Protein AF-A0A2J6PPS0-F1 (afdb_monomer_lite)

Structure (mmCIF, N/CA/C/O backbone):
data_AF-A0A2J6PPS0-F1
#
_entry.id   AF-A0A2J6PPS0-F1
#
loop_
_atom_site.group_PDB
_atom_site.id
_atom_site.type_symbol
_atom_site.label_atom_id
_atom_site.label_alt_id
_atom_site.label_comp_id
_atom_site.label_asym_id
_atom_site.label_entity_id
_atom_site.label_seq_id
_atom_site.pdbx_PDB_ins_code
_atom_site.Cartn_x
_atom_site.Cartn_y
_atom_site.Cartn_z
_atom_site.occupancy
_atom_site.B_iso_or_equiv
_atom_site.auth_seq_id
_atom_site.auth_comp_id
_atom_site.auth_asym_id
_atom_site.auth_atom_id
_atom_site.pdbx_PDB_model_num
ATOM 1 N N . LEU A 1 1 ? -13.600 -25.390 62.481 1.00 62.50 1 LEU A N 1
ATOM 2 C CA . LEU A 1 1 ? -14.622 -25.850 61.506 1.00 62.50 1 LEU A CA 1
ATOM 3 C C . LEU A 1 1 ? -15.555 -24.724 61.053 1.00 62.50 1 LEU A C 1
ATOM 5 O O . LEU A 1 1 ? -15.464 -24.373 59.890 1.00 62.50 1 LEU A O 1
ATOM 9 N N . LYS A 1 2 ? -16.358 -24.086 61.923 1.00 70.62 2 LYS A N 1
ATOM 10 C CA . LYS A 1 2 ? -17.303 -23.012 61.516 1.00 70.62 2 LYS A CA 1
ATOM 11 C C . LYS A 1 2 ? -16.664 -21.816 60.774 1.00 70.62 2 LYS A C 1
ATOM 13 O O . LYS A 1 2 ? -17.123 -21.484 59.692 1.00 70.62 2 LYS A O 1
ATOM 18 N N . ARG A 1 3 ? -15.554 -21.252 61.277 1.00 67.12 3 ARG A N 1
ATOM 19 C CA . ARG A 1 3 ? -14.845 -20.122 60.623 1.00 67.12 3 ARG A CA 1
ATOM 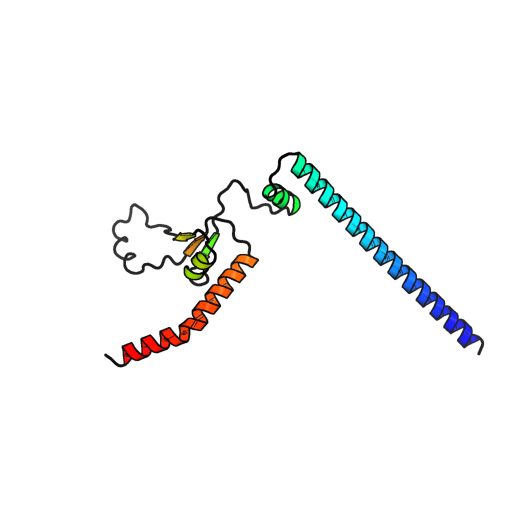20 C C . ARG A 1 3 ? -14.294 -20.449 59.224 1.00 67.12 3 ARG A C 1
ATOM 22 O O . ARG A 1 3 ? -14.342 -19.609 58.343 1.00 67.12 3 ARG A O 1
ATOM 29 N N . LEU A 1 4 ? -13.835 -21.685 59.004 1.00 70.69 4 LEU A N 1
ATOM 30 C CA . LEU A 1 4 ? -13.308 -22.140 57.706 1.00 70.69 4 LEU A CA 1
ATOM 31 C C . LEU A 1 4 ? -14.410 -22.348 56.657 1.00 70.69 4 LEU A C 1
ATOM 33 O O . LEU A 1 4 ? -14.148 -22.260 55.462 1.00 70.69 4 LEU A O 1
ATOM 37 N N . ILE A 1 5 ? -15.629 -22.673 57.092 1.00 76.56 5 ILE A N 1
ATOM 38 C CA . ILE A 1 5 ? -16.789 -22.819 56.204 1.00 76.56 5 ILE A CA 1
ATOM 39 C C . ILE A 1 5 ? -17.266 -21.431 55.768 1.00 76.56 5 ILE A C 1
ATOM 41 O O . ILE A 1 5 ? -17.457 -21.201 54.580 1.00 76.56 5 ILE A O 1
ATOM 45 N N . GLU A 1 6 ? -17.351 -20.492 56.710 1.00 79.12 6 GLU A N 1
ATOM 46 C CA . GLU A 1 6 ? -17.740 -19.102 56.453 1.00 79.12 6 GLU A CA 1
ATOM 47 C C . GLU A 1 6 ? -16.741 -18.368 55.542 1.00 79.12 6 GLU A C 1
ATOM 49 O O . GLU A 1 6 ? -17.133 -17.665 54.613 1.00 79.12 6 GLU A O 1
ATOM 54 N N . GLU A 1 7 ? -15.440 -18.584 55.741 1.00 73.88 7 GLU A N 1
ATOM 55 C CA . GLU A 1 7 ? -14.389 -18.028 54.883 1.00 73.88 7 GLU A CA 1
ATOM 56 C C . GLU A 1 7 ? -14.442 -18.604 53.458 1.00 73.88 7 GLU A C 1
ATOM 58 O O . GLU A 1 7 ? -14.363 -17.862 52.480 1.00 73.88 7 GLU A O 1
ATOM 63 N N . LYS A 1 8 ? -14.681 -19.916 53.313 1.00 78.75 8 LYS A N 1
ATOM 64 C CA . LYS A 1 8 ? -14.888 -20.547 51.999 1.00 78.75 8 LYS A CA 1
ATOM 65 C C . LYS A 1 8 ? -16.155 -20.057 51.305 1.00 78.75 8 LYS A C 1
ATOM 67 O O . LYS A 1 8 ? -16.155 -19.935 50.085 1.00 78.75 8 LYS A O 1
ATOM 72 N N . GLU A 1 9 ? -17.227 -19.783 52.042 1.00 81.56 9 GLU A N 1
ATOM 73 C CA . GLU A 1 9 ? -18.447 -19.200 51.475 1.00 81.56 9 GLU A CA 1
ATOM 74 C C . GLU A 1 9 ? -18.242 -17.755 51.018 1.00 81.56 9 GLU A C 1
ATOM 76 O O . GLU A 1 9 ? -18.753 -17.378 49.963 1.00 81.56 9 GLU A O 1
ATOM 81 N N . ARG A 1 10 ? -17.463 -16.956 51.756 1.00 80.62 10 ARG A N 1
ATOM 82 C CA . ARG A 1 10 ? -17.077 -15.604 51.328 1.00 80.62 10 ARG A CA 1
ATOM 83 C C . ARG A 1 10 ? -16.225 -15.633 50.067 1.00 80.62 10 ARG A C 1
ATOM 85 O O . ARG A 1 10 ? -16.568 -14.957 49.106 1.00 80.62 10 ARG A O 1
ATOM 92 N N . LEU A 1 11 ? -15.208 -16.492 50.026 1.00 79.69 11 LEU A N 1
ATOM 93 C CA . LEU A 1 11 ? -14.358 -16.672 48.846 1.00 79.69 11 LEU A CA 1
ATOM 94 C C . LEU A 1 11 ? -15.153 -17.169 47.631 1.00 79.69 11 LEU A C 1
ATOM 96 O O . LEU A 1 11 ? -14.937 -16.692 46.521 1.00 79.69 11 LEU A O 1
ATOM 100 N N . LYS A 1 12 ? -16.117 -18.080 47.828 1.00 81.38 12 LYS A N 1
ATOM 101 C CA . LYS A 1 12 ? -17.028 -18.516 46.758 1.00 81.38 12 LYS A CA 1
ATOM 102 C C . LYS A 1 12 ? -17.882 -17.361 46.244 1.00 81.38 12 LYS A C 1
ATOM 104 O O . LYS A 1 12 ? -17.867 -17.112 45.044 1.00 81.38 12 LYS A O 1
ATOM 109 N N . LYS A 1 13 ? -18.530 -16.599 47.129 1.00 84.12 13 LYS A N 1
ATOM 110 C CA . LYS A 1 13 ? -19.332 -15.423 46.745 1.00 84.12 13 LYS A CA 1
ATOM 111 C C . LYS A 1 13 ? -18.499 -14.353 46.040 1.00 84.12 13 LYS A C 1
ATOM 113 O O . LYS A 1 13 ? -18.943 -13.780 45.052 1.00 84.12 13 LYS A O 1
ATOM 118 N N . GLU A 1 14 ? -17.287 -14.089 46.514 1.00 82.38 14 GLU A N 1
ATOM 119 C CA . GLU A 1 14 ? -16.360 -13.152 45.873 1.00 82.38 14 GLU A CA 1
ATOM 120 C C . GLU A 1 14 ? -15.932 -13.646 44.486 1.00 82.38 14 GLU A C 1
ATOM 122 O O . GLU A 1 14 ? -15.945 -12.865 43.533 1.00 82.38 14 GLU A O 1
ATOM 127 N N . SER A 1 15 ? -15.649 -14.944 44.338 1.00 77.81 15 SER A N 1
ATOM 128 C CA . SER A 1 15 ? -15.315 -15.549 43.043 1.00 77.81 15 SER A CA 1
ATOM 129 C C . SER A 1 15 ? -16.492 -15.531 42.061 1.00 77.81 15 SER A C 1
ATOM 131 O O . SER A 1 15 ? -16.316 -15.190 40.894 1.00 77.81 15 SER A O 1
ATOM 133 N N . GLU A 1 16 ? -17.711 -15.804 42.530 1.00 85.88 16 GLU A N 1
ATOM 134 C CA . GLU A 1 16 ? -18.933 -15.762 41.724 1.00 85.88 16 GLU A CA 1
ATOM 135 C C . GLU A 1 16 ? -19.238 -14.333 41.267 1.00 85.88 16 GLU A C 1
ATOM 137 O O . GLU A 1 16 ? -19.501 -14.105 40.085 1.00 85.88 16 GLU A O 1
ATOM 142 N N . ASN A 1 17 ? -19.107 -13.352 42.164 1.00 88.00 17 ASN A N 1
ATOM 143 C CA . ASN A 1 17 ? -19.263 -11.936 41.836 1.00 88.00 17 ASN A CA 1
ATOM 144 C C . ASN A 1 17 ? -18.205 -11.457 40.829 1.00 88.00 17 ASN A C 1
ATOM 146 O O . ASN A 1 17 ? -18.517 -10.665 39.937 1.00 88.00 17 ASN A O 1
ATOM 150 N N . ALA A 1 18 ? -16.962 -11.935 40.938 1.00 84.88 18 ALA A N 1
ATOM 1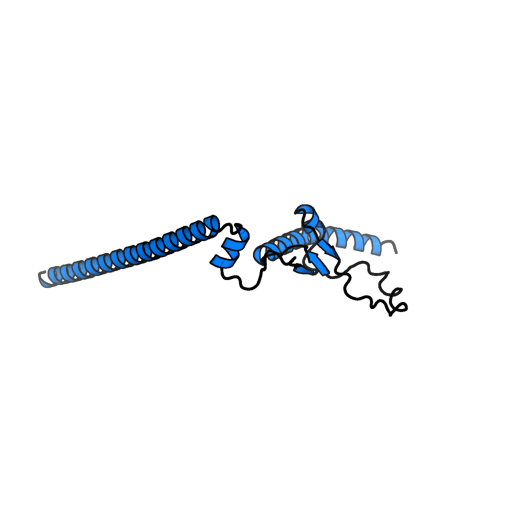51 C CA . ALA A 1 18 ? -15.904 -11.628 39.979 1.00 84.88 18 ALA A CA 1
ATOM 152 C C . ALA A 1 18 ? -16.205 -12.219 38.590 1.00 84.88 18 ALA A C 1
ATOM 154 O O . ALA A 1 18 ? -16.096 -11.517 37.583 1.00 84.88 18 ALA A O 1
ATOM 155 N N . ILE A 1 19 ? -16.663 -13.475 38.532 1.00 85.50 19 ILE A N 1
ATOM 156 C CA . ILE A 1 19 ? -17.055 -14.142 37.282 1.00 85.50 19 ILE A CA 1
ATOM 157 C C . ILE A 1 19 ? -18.249 -13.429 36.633 1.00 85.50 19 ILE A C 1
ATOM 159 O O . ILE A 1 19 ? -18.252 -13.217 35.420 1.00 85.50 19 ILE A O 1
ATOM 163 N N . GLN A 1 20 ? -19.254 -13.031 37.417 1.00 86.00 20 GLN A N 1
ATOM 164 C CA . GLN A 1 20 ? -20.418 -12.306 36.903 1.00 86.00 20 GLN A CA 1
ATOM 165 C C . GLN A 1 20 ? -20.038 -10.941 36.326 1.00 86.00 20 GLN A C 1
ATOM 167 O O . GLN A 1 20 ? -20.477 -10.604 35.226 1.00 86.00 20 GLN A O 1
ATOM 172 N N . LYS A 1 21 ? -19.178 -10.180 37.016 1.00 89.00 21 LYS A N 1
ATOM 173 C CA . LYS A 1 21 ? -18.669 -8.900 36.502 1.00 89.00 21 LYS A CA 1
ATOM 174 C C . LYS A 1 21 ? -17.916 -9.074 35.186 1.00 89.00 21 LYS A C 1
ATOM 176 O O . LYS A 1 21 ? -18.172 -8.321 34.253 1.00 89.00 21 LYS A O 1
ATOM 181 N N . TYR A 1 22 ? -17.051 -10.084 35.088 1.00 84.62 22 TYR A N 1
ATOM 182 C CA . TYR A 1 22 ? -16.303 -10.364 33.863 1.00 84.62 22 TYR A CA 1
ATOM 183 C C . TYR A 1 22 ? -17.223 -10.715 32.686 1.00 84.62 22 TYR A C 1
ATOM 185 O O . TYR A 1 22 ? -17.073 -10.158 31.602 1.00 84.62 22 TYR A O 1
ATOM 193 N N . LYS A 1 23 ? -18.224 -11.581 32.899 1.00 90.25 23 LYS A N 1
ATOM 194 C CA . LYS A 1 23 ? -19.208 -11.934 31.859 1.00 90.25 23 LYS A CA 1
ATOM 195 C C . LYS A 1 23 ? -20.003 -10.723 31.376 1.00 90.25 23 LYS A C 1
ATOM 197 O O . LYS A 1 23 ? -20.227 -10.573 30.181 1.00 90.25 23 LYS A O 1
ATOM 202 N N . LEU A 1 24 ? -20.407 -9.853 32.299 1.00 88.06 24 LEU A N 1
ATOM 203 C CA . LEU A 1 24 ? -21.171 -8.654 31.971 1.00 88.06 24 LEU A CA 1
ATOM 204 C C . LEU A 1 24 ? -20.318 -7.623 31.217 1.00 88.06 24 LEU A C 1
ATOM 206 O O . LEU A 1 24 ? -20.811 -6.953 30.314 1.00 88.06 24 LEU A O 1
ATOM 210 N N . GLU A 1 25 ? -19.030 -7.515 31.549 1.00 86.94 25 GLU A N 1
ATOM 211 C CA . GLU A 1 25 ? -18.091 -6.661 30.821 1.00 86.94 25 GLU A CA 1
ATOM 212 C C . GLU A 1 25 ? -17.811 -7.180 29.404 1.00 86.94 25 GLU A C 1
ATOM 214 O O . GLU A 1 25 ? -17.759 -6.375 28.476 1.00 86.94 25 GLU A O 1
ATOM 219 N N . GLN A 1 26 ? -17.676 -8.498 29.225 1.00 84.88 26 GLN A N 1
ATOM 220 C CA . GLN A 1 26 ? -17.516 -9.120 27.904 1.00 84.88 26 GLN A CA 1
ATOM 221 C C . GLN A 1 26 ? -18.746 -8.884 27.023 1.00 84.88 26 GLN A C 1
ATOM 223 O O . GLN A 1 26 ? -18.613 -8.295 25.955 1.00 84.88 26 GLN A O 1
ATOM 228 N N . ALA A 1 27 ? -19.947 -9.185 27.524 1.00 82.44 27 ALA A N 1
ATOM 229 C CA . ALA A 1 27 ? -21.189 -8.955 26.782 1.00 82.44 27 ALA A CA 1
ATOM 230 C C . ALA A 1 27 ? -21.396 -7.472 26.421 1.00 82.44 27 ALA A C 1
ATOM 232 O O . ALA A 1 27 ? -21.906 -7.139 25.356 1.00 82.44 27 ALA A O 1
ATOM 233 N N . LYS A 1 28 ? -20.970 -6.547 27.293 1.00 85.88 28 LYS A N 1
ATOM 234 C CA . LYS A 1 28 ? -21.031 -5.106 27.012 1.00 85.88 28 LYS A CA 1
ATOM 235 C C . LYS A 1 28 ? -20.018 -4.665 25.950 1.00 85.88 28 LYS A C 1
ATOM 237 O O . LYS A 1 28 ? -20.268 -3.677 25.261 1.0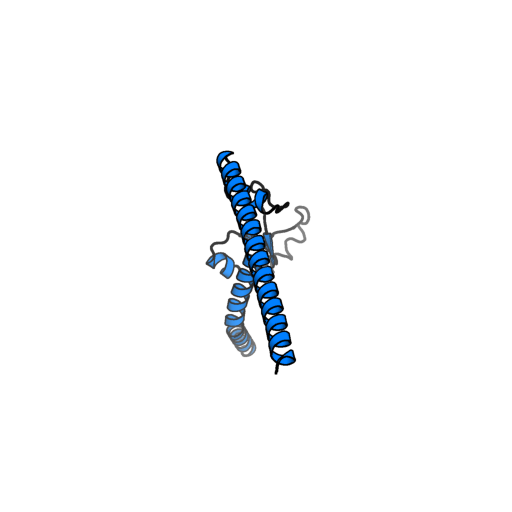0 85.88 28 LYS A O 1
ATOM 242 N N . LYS A 1 29 ? -18.867 -5.335 25.851 1.00 79.56 29 LYS A N 1
ATOM 243 C CA . LYS A 1 29 ? -17.882 -5.086 24.790 1.00 79.56 29 LYS A CA 1
ATOM 244 C C . LYS A 1 29 ? -18.399 -5.607 23.456 1.00 79.56 29 LYS A C 1
ATOM 246 O O . LYS A 1 29 ? -18.416 -4.820 22.520 1.00 79.56 29 LYS A O 1
ATOM 251 N N . GLU A 1 30 ? -18.911 -6.835 23.424 1.00 81.44 30 GLU A N 1
ATOM 252 C CA . GLU A 1 30 ? -19.531 -7.430 22.233 1.00 81.44 30 GLU A CA 1
ATOM 253 C C . GLU A 1 30 ? -20.690 -6.574 21.719 1.00 81.44 30 GLU A C 1
ATOM 255 O O . GLU A 1 30 ? -20.644 -6.129 20.583 1.00 81.44 30 GLU A O 1
ATOM 260 N N . ALA A 1 31 ? -21.650 -6.197 22.570 1.00 79.44 31 ALA A N 1
ATOM 261 C CA . ALA A 1 31 ? -22.779 -5.366 22.138 1.00 79.44 31 ALA A CA 1
ATOM 262 C C . ALA A 1 31 ? -22.344 -4.002 21.567 1.00 79.44 31 ALA A C 1
ATOM 264 O O . ALA A 1 31 ? -22.959 -3.469 20.649 1.00 79.44 31 ALA A O 1
ATOM 265 N N . LYS A 1 32 ? -21.270 -3.417 22.109 1.00 77.44 32 LYS A N 1
ATOM 266 C CA . LYS A 1 32 ? -20.728 -2.139 21.628 1.00 77.44 32 LYS A CA 1
ATOM 267 C C . LYS A 1 32 ? -19.939 -2.294 20.323 1.00 77.44 32 LYS A C 1
ATOM 269 O O . LYS A 1 32 ? -19.780 -1.319 19.589 1.00 77.44 32 LYS A O 1
ATOM 274 N N . GLU A 1 33 ? -19.375 -3.470 20.084 1.00 72.31 33 GLU A N 1
ATOM 275 C CA . GLU A 1 33 ? -18.674 -3.820 18.852 1.00 72.31 33 GLU A CA 1
ATOM 276 C C . GLU A 1 33 ? -19.681 -4.133 17.741 1.00 72.31 33 GLU A C 1
ATOM 278 O O . GLU A 1 33 ? -19.600 -3.515 16.685 1.00 72.31 33 GLU A O 1
ATOM 283 N N . GLU A 1 34 ? -20.718 -4.923 18.031 1.00 74.56 34 GLU A N 1
ATOM 284 C CA . GLU A 1 34 ? -21.857 -5.168 17.136 1.00 74.56 34 GLU A CA 1
ATOM 285 C C . GLU A 1 34 ? -22.552 -3.861 16.730 1.00 74.56 34 GLU A C 1
ATOM 287 O O . GLU A 1 34 ? -22.731 -3.600 15.545 1.00 74.56 34 GLU A O 1
ATOM 292 N N . GLU A 1 35 ? -22.852 -2.967 17.681 1.00 78.62 35 GLU A N 1
ATOM 293 C CA . GLU A 1 35 ? -23.456 -1.658 17.379 1.00 78.62 35 GLU A CA 1
ATOM 294 C C . GLU A 1 35 ? -22.569 -0.818 16.437 1.00 78.62 35 GLU A C 1
ATOM 296 O O . GLU A 1 35 ? -23.059 -0.080 15.576 1.00 78.62 35 GLU A O 1
ATOM 301 N N . ARG A 1 36 ? -21.240 -0.931 16.571 1.00 75.31 36 ARG A N 1
ATOM 302 C CA . ARG A 1 36 ? -20.294 -0.259 15.671 1.00 75.31 36 ARG A CA 1
ATOM 303 C C . ARG A 1 36 ? -20.292 -0.889 14.291 1.00 75.31 36 ARG A C 1
ATOM 305 O O . ARG A 1 36 ? -20.266 -0.140 13.318 1.00 75.31 36 ARG A O 1
ATOM 312 N N . GLU A 1 37 ? -20.291 -2.211 14.199 1.00 76.38 37 GLU A N 1
ATOM 313 C CA . GLU A 1 37 ? -20.314 -2.925 12.924 1.00 76.38 37 GLU A CA 1
ATOM 314 C C . GLU A 1 37 ? -21.617 -2.670 12.164 1.00 76.38 37 GLU A C 1
ATOM 316 O O . GLU A 1 37 ? -21.574 -2.309 10.988 1.00 76.38 37 GLU A O 1
ATOM 321 N N . GLU A 1 38 ? -22.765 -2.728 12.840 1.00 81.69 38 GLU A N 1
ATOM 322 C CA . GLU A 1 38 ? -24.065 -2.397 12.249 1.00 81.69 38 GLU A CA 1
ATOM 323 C C . GLU A 1 38 ? -24.111 -0.950 11.745 1.00 81.69 38 GLU A C 1
ATOM 325 O O . GLU A 1 38 ? -24.634 -0.671 10.661 1.00 81.69 38 GLU A O 1
ATOM 330 N N . TYR A 1 39 ? -23.527 -0.016 12.502 1.00 81.25 39 TYR A N 1
ATOM 331 C CA . TYR A 1 39 ? -23.416 1.375 12.079 1.00 81.25 39 TYR A CA 1
ATOM 332 C C . TYR A 1 39 ? -22.520 1.537 10.841 1.00 81.25 39 TYR A C 1
ATOM 334 O O . TYR A 1 39 ? -22.878 2.276 9.923 1.00 81.25 39 TYR A O 1
ATOM 342 N N . GLN A 1 40 ? -21.376 0.843 10.788 1.00 79.62 40 GLN A N 1
ATOM 343 C CA . GLN A 1 40 ? -20.481 0.859 9.623 1.00 79.62 40 GLN A CA 1
ATOM 344 C C . GLN A 1 40 ? -21.170 0.273 8.386 1.00 79.62 40 GLN A C 1
ATOM 346 O O . GLN A 1 40 ? -21.128 0.888 7.323 1.00 79.62 40 GLN A O 1
ATOM 351 N N . TYR A 1 41 ? -21.873 -0.852 8.535 1.00 83.19 41 TYR A N 1
ATOM 352 C CA . TYR A 1 41 ? -22.591 -1.504 7.440 1.00 83.19 41 TYR A CA 1
ATOM 353 C C . TYR A 1 41 ? -23.719 -0.628 6.880 1.00 83.19 41 TYR A C 1
ATOM 355 O O . TYR A 1 41 ? -23.836 -0.459 5.666 1.00 83.19 41 TYR A O 1
ATOM 363 N N . ARG A 1 42 ? -24.525 -0.006 7.753 1.00 87.25 42 ARG A N 1
ATOM 364 C CA . ARG A 1 42 ? -25.569 0.939 7.320 1.00 87.25 42 ARG A CA 1
ATOM 365 C C . ARG A 1 42 ? -24.985 2.131 6.571 1.00 87.25 42 ARG A C 1
ATOM 367 O O . ARG A 1 42 ? -25.536 2.546 5.556 1.00 87.25 42 ARG A O 1
ATOM 374 N N . LEU A 1 43 ? -23.869 2.667 7.062 1.00 84.75 43 LEU A N 1
ATOM 375 C CA . LEU A 1 43 ? -23.188 3.783 6.418 1.00 84.75 43 LEU A CA 1
ATOM 376 C C . LEU A 1 43 ? -22.642 3.385 5.037 1.00 84.75 43 LEU A C 1
ATOM 378 O O . LEU A 1 43 ? -22.805 4.141 4.083 1.00 84.75 43 LEU A O 1
ATOM 382 N N . GLU A 1 44 ? -22.049 2.198 4.905 1.00 83.25 44 GLU A N 1
ATOM 383 C CA . GLU A 1 44 ? -21.635 1.628 3.615 1.00 83.25 44 GLU A CA 1
ATOM 384 C C . GLU A 1 44 ? -22.804 1.496 2.632 1.00 83.25 44 GLU A C 1
ATOM 386 O O . GLU A 1 44 ? -22.681 1.878 1.465 1.00 83.25 44 GLU A O 1
ATOM 391 N N . GLU A 1 45 ? -23.946 0.981 3.093 1.00 86.31 45 GLU A N 1
ATOM 392 C CA . GLU A 1 45 ? -25.130 0.774 2.261 1.00 86.31 45 GLU A CA 1
ATOM 393 C C . GLU A 1 45 ? -25.715 2.101 1.752 1.00 86.31 45 GLU A C 1
ATOM 395 O O . GLU A 1 45 ? -26.038 2.221 0.566 1.00 86.31 45 GLU A O 1
ATOM 400 N N . ASP A 1 46 ? -25.797 3.117 2.616 1.00 87.25 46 ASP A N 1
ATOM 401 C CA . ASP A 1 46 ? -26.270 4.455 2.249 1.00 87.25 46 ASP A CA 1
ATOM 402 C C . ASP A 1 46 ? -25.322 5.134 1.247 1.00 87.25 46 ASP A C 1
ATOM 404 O O . ASP A 1 46 ? -25.771 5.733 0.263 1.00 87.25 46 ASP A O 1
ATOM 408 N N . LEU A 1 47 ? -24.005 4.985 1.430 1.00 86.50 47 LEU A N 1
ATOM 409 C CA . LEU A 1 47 ? -23.013 5.507 0.488 1.00 86.50 47 LEU A CA 1
ATOM 410 C C . LEU A 1 47 ? -23.103 4.796 -0.870 1.00 86.50 47 LEU A C 1
ATOM 412 O O . LEU A 1 47 ? -23.074 5.460 -1.911 1.00 86.50 47 LEU A O 1
ATOM 416 N N . ARG A 1 48 ? -23.310 3.475 -0.886 1.00 86.31 48 ARG A N 1
ATOM 417 C CA . ARG A 1 48 ? -23.515 2.712 -2.127 1.00 86.31 48 ARG A CA 1
ATOM 418 C C . ARG A 1 48 ? -24.805 3.131 -2.841 1.00 86.31 48 ARG A C 1
ATOM 420 O O . ARG A 1 48 ? -24.789 3.325 -4.055 1.00 86.31 48 ARG A O 1
ATOM 427 N N . LYS A 1 49 ? -25.905 3.350 -2.108 1.00 90.94 49 LYS A N 1
ATOM 428 C CA . LYS A 1 49 ? -27.174 3.867 -2.667 1.00 90.94 49 LYS A CA 1
ATOM 429 C C . LYS A 1 49 ? -27.042 5.277 -3.245 1.00 90.94 49 LYS A C 1
ATOM 431 O O . LYS A 1 49 ? -27.740 5.598 -4.202 1.00 90.94 49 LYS A O 1
ATOM 436 N N . SER A 1 50 ? -26.140 6.098 -2.705 1.00 83.50 50 SER A N 1
ATOM 437 C CA . SER A 1 50 ? -25.854 7.446 -3.221 1.00 83.50 50 SER A CA 1
ATOM 438 C C . SER A 1 50 ? -25.072 7.454 -4.544 1.00 83.50 50 SER A C 1
ATOM 440 O O . SER A 1 50 ? -24.883 8.514 -5.139 1.00 83.50 50 SER A O 1
ATOM 442 N N . GLY A 1 51 ? -24.639 6.279 -5.019 1.00 82.06 51 GLY A N 1
ATOM 443 C CA . GLY A 1 51 ? -23.873 6.124 -6.253 1.00 82.06 51 GLY A CA 1
ATOM 444 C C . GLY A 1 51 ? -22.367 6.332 -6.081 1.00 82.06 51 GLY A C 1
ATOM 445 O O . GLY A 1 51 ? -21.683 6.550 -7.080 1.00 82.06 51 GLY A O 1
ATOM 446 N N . MET A 1 52 ? -21.839 6.274 -4.849 1.00 74.88 52 MET A N 1
ATOM 447 C CA . MET A 1 52 ? -20.390 6.242 -4.635 1.00 74.88 52 MET A CA 1
ATOM 448 C C . MET A 1 52 ? -19.817 4.887 -5.044 1.00 74.88 52 MET A C 1
ATOM 450 O O . MET A 1 52 ? -20.350 3.835 -4.690 1.00 74.88 52 MET A O 1
ATOM 454 N N . ASP A 1 53 ? -18.697 4.931 -5.760 1.00 76.69 53 ASP A N 1
ATOM 455 C CA . ASP A 1 53 ? -17.933 3.740 -6.119 1.00 76.69 53 ASP A CA 1
ATOM 456 C C . ASP A 1 53 ? -17.255 3.130 -4.882 1.00 76.69 53 ASP A C 1
ATOM 458 O O . ASP A 1 53 ? -16.916 3.824 -3.921 1.00 76.69 53 ASP A O 1
ATOM 462 N N . GLU A 1 54 ? -16.992 1.828 -4.916 1.00 74.50 54 GLU A N 1
ATOM 463 C CA . GLU A 1 54 ? -16.475 1.044 -3.786 1.00 74.50 54 GLU A CA 1
ATOM 464 C C . GLU A 1 54 ? -15.145 1.606 -3.244 1.00 74.50 54 GLU A C 1
ATOM 466 O O . GLU A 1 54 ? -14.869 1.586 -2.042 1.00 74.50 54 GLU A O 1
ATOM 471 N N . ARG A 1 55 ? -14.347 2.222 -4.125 1.00 69.50 55 ARG A N 1
ATOM 472 C CA . ARG A 1 55 ? -13.107 2.929 -3.771 1.00 69.50 55 ARG A CA 1
ATOM 473 C C . ARG A 1 55 ? -13.356 4.241 -3.031 1.00 69.50 55 ARG A C 1
ATOM 475 O O . ARG A 1 55 ? -12.614 4.569 -2.110 1.00 69.50 55 ARG A O 1
ATOM 482 N N . GLN A 1 56 ? -14.385 4.990 -3.421 1.00 66.06 56 GLN A N 1
ATOM 483 C CA . GLN A 1 56 ? -14.772 6.240 -2.762 1.00 66.06 56 GLN A CA 1
ATOM 484 C C . GLN A 1 56 ? -15.344 5.961 -1.372 1.00 66.06 56 GLN A C 1
ATOM 486 O O . GLN A 1 56 ? -14.978 6.638 -0.412 1.00 66.06 56 GLN A O 1
ATOM 491 N N . ILE A 1 57 ? -16.160 4.910 -1.256 1.00 76.75 57 ILE A N 1
ATOM 492 C CA . ILE A 1 57 ? -16.715 4.427 0.012 1.00 76.75 57 ILE A CA 1
ATOM 493 C C . ILE A 1 57 ? -15.581 4.091 0.991 1.00 76.75 57 ILE A C 1
ATOM 495 O O . ILE A 1 57 ? -15.567 4.592 2.117 1.00 76.75 57 ILE A O 1
ATOM 499 N N . ALA A 1 58 ? -14.566 3.347 0.537 1.00 78.38 58 ALA A N 1
ATOM 500 C CA . ALA A 1 58 ? -13.403 3.011 1.356 1.00 78.38 58 ALA A CA 1
ATOM 501 C C . ALA A 1 58 ? -12.630 4.250 1.846 1.00 78.38 58 ALA A C 1
ATOM 503 O O . ALA A 1 58 ? -12.214 4.284 3.003 1.00 78.38 58 ALA A O 1
ATOM 504 N N . VAL A 1 59 ? -12.465 5.280 1.008 1.00 72.56 59 VAL A N 1
ATOM 505 C CA . VAL A 1 59 ? -11.794 6.540 1.387 1.00 72.56 59 VAL A CA 1
ATOM 506 C C . VAL A 1 59 ? -12.595 7.310 2.444 1.00 72.56 59 VAL A C 1
ATOM 508 O O . VAL A 1 59 ? -12.017 7.814 3.411 1.00 72.56 59 VAL A O 1
ATOM 511 N N . VAL A 1 60 ? -13.923 7.372 2.299 1.00 73.31 60 VAL A N 1
ATOM 512 C CA . VAL A 1 60 ? -14.818 8.049 3.253 1.00 73.31 60 VAL A CA 1
ATOM 513 C C . VAL A 1 60 ? -14.831 7.333 4.610 1.00 73.31 60 VAL A C 1
ATOM 515 O O . VAL A 1 60 ? -14.704 7.997 5.642 1.00 73.31 60 VAL A O 1
ATOM 518 N N . LEU A 1 61 ? -14.912 5.997 4.622 1.00 75.00 61 LEU A N 1
ATOM 519 C CA . LEU A 1 61 ? -14.924 5.183 5.848 1.00 75.00 61 LEU A CA 1
ATOM 520 C C . LEU A 1 61 ? -13.572 5.169 6.559 1.00 75.00 61 LEU A C 1
ATOM 522 O O . LEU A 1 61 ? -13.511 5.342 7.776 1.00 75.00 61 LEU A O 1
ATOM 526 N N . LYS A 1 62 ? -12.476 5.009 5.807 1.00 70.56 62 LYS A N 1
ATOM 527 C CA . LYS A 1 62 ? -11.121 4.955 6.377 1.00 70.56 62 LYS A CA 1
ATOM 528 C C . LYS A 1 62 ? -10.549 6.330 6.714 1.00 70.56 62 LYS A C 1
ATOM 530 O O . LYS A 1 62 ? -9.516 6.399 7.370 1.00 70.56 62 LYS A O 1
ATOM 535 N N . ARG A 1 63 ? -11.219 7.432 6.332 1.00 56.19 63 ARG A N 1
ATOM 536 C CA . ARG A 1 63 ? -10.726 8.813 6.522 1.00 56.19 63 ARG A CA 1
ATOM 537 C C . ARG A 1 63 ? -9.282 8.994 6.024 1.00 56.19 63 ARG A C 1
ATOM 539 O O . ARG A 1 63 ? -8.539 9.819 6.561 1.00 56.19 63 ARG A O 1
ATOM 546 N N . ASP A 1 64 ? -8.888 8.275 4.977 1.00 54.91 64 ASP A N 1
ATOM 547 C CA . ASP A 1 64 ? -7.585 8.462 4.342 1.00 54.91 64 ASP A CA 1
ATOM 548 C C . ASP A 1 64 ? -7.623 9.775 3.548 1.00 54.91 64 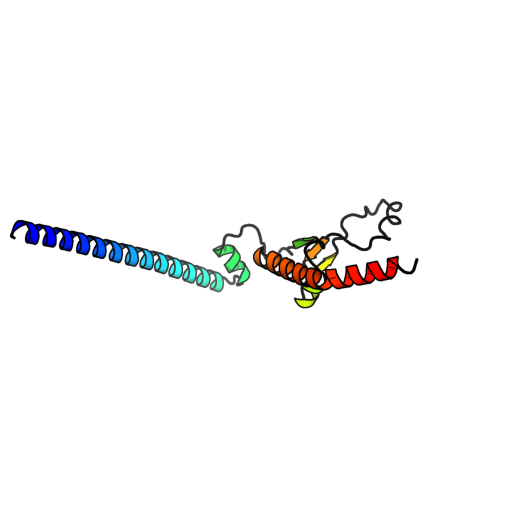ASP A C 1
ATOM 550 O O . ASP A 1 64 ? -7.979 9.822 2.373 1.00 54.91 64 ASP A O 1
ATOM 554 N N . LYS A 1 65 ? -7.287 10.883 4.219 1.00 50.41 65 LYS A N 1
ATOM 555 C CA . LYS A 1 65 ? -7.365 12.273 3.721 1.00 50.41 65 LYS A CA 1
ATOM 556 C C . LYS A 1 65 ? -6.459 12.601 2.514 1.00 50.41 65 LYS A C 1
ATOM 558 O O . LYS A 1 65 ? -6.205 13.775 2.263 1.00 50.41 65 LYS A O 1
ATOM 563 N N . GLY A 1 66 ? -5.938 11.621 1.779 1.00 52.12 66 GLY A N 1
ATOM 564 C CA . GLY A 1 66 ? -4.873 11.846 0.794 1.00 52.12 66 GLY A CA 1
ATOM 565 C C . GLY A 1 66 ? -5.093 11.289 -0.607 1.00 52.12 66 GLY A C 1
ATOM 566 O O . GLY A 1 66 ? -4.337 11.660 -1.501 1.00 52.12 66 GLY A O 1
ATOM 567 N N . VAL A 1 67 ? -6.079 10.418 -0.828 1.00 53.31 67 VAL A N 1
ATOM 568 C CA . VAL A 1 67 ? -6.212 9.713 -2.111 1.00 53.31 67 VAL A CA 1
ATOM 569 C C . VAL A 1 67 ? -7.500 10.149 -2.792 1.00 53.31 67 VAL A C 1
ATOM 571 O O . VAL A 1 67 ? -8.562 9.583 -2.560 1.00 53.31 67 VAL A O 1
ATOM 574 N N . ASP A 1 68 ? -7.403 11.187 -3.621 1.00 57.19 68 ASP A N 1
ATOM 575 C CA . ASP A 1 68 ? -8.454 11.500 -4.588 1.00 57.19 68 ASP A CA 1
ATOM 576 C C . ASP A 1 68 ? -8.439 10.403 -5.670 1.00 57.19 68 ASP A C 1
ATOM 578 O O . ASP A 1 68 ? -7.452 10.303 -6.406 1.00 57.19 68 ASP A O 1
ATOM 582 N N . PRO A 1 69 ? -9.491 9.572 -5.789 1.00 58.78 69 PRO A N 1
ATOM 583 C CA . PRO A 1 69 ? -9.537 8.491 -6.771 1.00 58.78 69 PRO A CA 1
ATOM 584 C C . PRO A 1 69 ? -9.523 8.990 -8.224 1.00 58.78 69 PRO A C 1
ATOM 586 O O . PRO A 1 69 ? -9.244 8.198 -9.122 1.00 58.78 69 PRO A O 1
ATOM 589 N N . SER A 1 70 ? -9.781 10.282 -8.464 1.00 59.66 70 SER A N 1
ATOM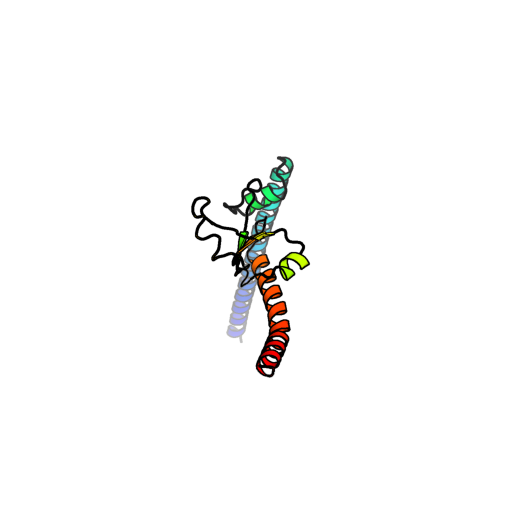 590 C CA . SER A 1 70 ? -9.711 10.903 -9.793 1.00 59.66 70 SER A CA 1
ATOM 591 C C . SER A 1 70 ? -8.318 11.437 -10.132 1.00 59.66 70 SER A C 1
ATOM 593 O O . SER A 1 70 ? -8.018 11.682 -11.303 1.00 59.66 70 SER A O 1
ATOM 595 N N . ARG A 1 71 ? -7.444 11.626 -9.135 1.00 61.59 71 ARG A N 1
ATOM 596 C CA . ARG A 1 71 ? -6.083 12.116 -9.358 1.00 61.59 71 ARG A CA 1
ATOM 597 C C . ARG A 1 71 ? -5.154 10.925 -9.610 1.00 61.59 71 ARG A C 1
ATOM 599 O O . ARG A 1 71 ? -4.970 10.112 -8.701 1.00 61.59 71 ARG A O 1
ATOM 606 N N . PRO A 1 72 ? -4.515 10.818 -10.794 1.00 66.25 72 PRO A N 1
ATOM 607 C CA . PRO A 1 72 ? -3.533 9.771 -11.036 1.00 66.25 72 PRO A CA 1
ATOM 608 C C . PRO A 1 72 ? -2.407 9.925 -10.014 1.00 66.25 72 PRO A C 1
ATOM 610 O O . PRO A 1 72 ? -1.655 10.903 -10.013 1.00 66.25 72 PRO A O 1
ATOM 613 N N . THR A 1 73 ? -2.364 8.981 -9.081 1.00 76.19 73 THR A N 1
ATOM 614 C CA . THR A 1 73 ? -1.393 8.968 -7.997 1.00 76.19 73 THR A CA 1
ATOM 615 C C . THR A 1 73 ? -0.217 8.139 -8.457 1.00 76.19 73 THR A C 1
ATOM 617 O O . THR A 1 73 ? -0.351 6.939 -8.683 1.00 76.19 73 THR A O 1
ATOM 620 N N . TYR A 1 74 ? 0.927 8.795 -8.605 1.00 81.75 74 TYR A N 1
ATOM 621 C CA . TYR A 1 74 ? 2.170 8.131 -8.954 1.00 81.75 74 TYR A CA 1
ATOM 622 C C . TYR A 1 74 ? 2.965 7.845 -7.686 1.00 81.75 74 TYR A C 1
ATOM 624 O O . TYR A 1 74 ? 3.177 8.742 -6.868 1.00 81.75 74 TYR A O 1
ATOM 632 N N . THR A 1 75 ? 3.438 6.611 -7.530 1.00 85.19 75 THR A N 1
ATOM 633 C CA . THR A 1 75 ? 4.369 6.258 -6.453 1.00 85.19 75 THR A CA 1
ATOM 634 C C . THR A 1 75 ? 5.784 6.186 -7.014 1.00 85.19 75 THR A C 1
ATOM 636 O O . THR A 1 75 ? 6.086 5.350 -7.865 1.00 85.19 75 THR A O 1
ATOM 639 N N . ARG A 1 76 ? 6.662 7.071 -6.531 1.00 87.12 76 ARG A N 1
ATOM 640 C CA . ARG A 1 76 ? 8.090 7.073 -6.865 1.00 87.12 76 ARG A CA 1
ATOM 641 C C . ARG A 1 76 ? 8.824 6.067 -5.987 1.00 87.12 76 ARG A C 1
ATOM 643 O O . ARG A 1 76 ? 8.784 6.173 -4.767 1.00 87.12 76 ARG A O 1
ATOM 650 N N . MET A 1 77 ? 9.530 5.126 -6.602 1.00 84.31 77 MET A N 1
ATOM 651 C CA . MET A 1 77 ? 10.313 4.105 -5.907 1.00 84.31 77 MET A CA 1
ATOM 652 C C . MET A 1 77 ? 11.720 4.002 -6.480 1.00 84.31 77 MET A C 1
ATOM 654 O O . MET A 1 77 ? 11.924 4.143 -7.680 1.00 84.31 77 MET A O 1
ATOM 658 N N . SER A 1 78 ? 12.709 3.731 -5.629 1.00 86.00 78 SER A N 1
ATOM 659 C CA . SER A 1 78 ? 14.087 3.544 -6.087 1.00 86.00 78 SER A CA 1
ATOM 660 C C . SER A 1 78 ? 14.293 2.160 -6.709 1.00 86.00 78 SER A C 1
ATOM 662 O O . SER A 1 78 ? 13.907 1.141 -6.128 1.00 86.00 78 SER A O 1
ATOM 664 N N . ARG A 1 79 ? 15.028 2.098 -7.826 1.00 85.50 79 ARG A N 1
ATOM 665 C CA . ARG A 1 79 ? 15.501 0.845 -8.435 1.00 85.50 79 ARG A CA 1
ATOM 666 C C . ARG A 1 79 ? 16.457 0.062 -7.538 1.00 85.50 79 ARG A C 1
ATOM 668 O O . ARG A 1 79 ? 16.683 -1.121 -7.780 1.00 85.50 79 ARG A O 1
ATOM 675 N N . LYS A 1 80 ? 17.005 0.670 -6.477 1.00 83.94 80 LYS A N 1
ATOM 676 C CA . LYS A 1 80 ? 17.768 -0.057 -5.448 1.00 83.94 80 LYS A CA 1
ATOM 677 C C . LYS A 1 80 ? 16.896 -1.057 -4.696 1.00 83.94 80 LYS A C 1
ATOM 679 O O . LYS A 1 80 ? 17.388 -2.132 -4.383 1.00 83.94 80 LYS A O 1
ATOM 684 N N . HIS A 1 81 ? 15.621 -0.753 -4.480 1.00 83.31 81 HIS A N 1
ATOM 685 C CA . HIS A 1 81 ? 14.703 -1.618 -3.732 1.00 83.31 81 HIS A CA 1
ATOM 686 C C . HIS A 1 81 ? 13.670 -2.308 -4.627 1.00 83.31 81 HIS A C 1
ATOM 688 O O . HIS A 1 81 ? 13.109 -3.327 -4.239 1.00 83.31 81 HIS A O 1
ATOM 694 N N . LEU A 1 82 ? 13.467 -1.811 -5.850 1.00 87.81 82 LEU A N 1
ATOM 695 C CA . LEU A 1 82 ? 12.480 -2.341 -6.781 1.00 87.81 82 LEU A CA 1
ATOM 696 C C . LEU A 1 82 ? 13.113 -2.746 -8.118 1.00 87.81 82 LEU A C 1
ATOM 698 O O . LEU A 1 82 ? 13.672 -1.922 -8.839 1.00 87.81 82 LEU A O 1
ATOM 702 N N . SER A 1 83 ? 13.023 -4.032 -8.460 1.00 88.25 83 SER A N 1
ATOM 703 C CA . SER A 1 83 ? 13.471 -4.547 -9.757 1.00 88.25 83 SER A CA 1
ATOM 704 C C . SER A 1 83 ? 12.365 -4.450 -10.804 1.00 88.25 83 SER A C 1
ATOM 706 O O . SER A 1 83 ? 11.205 -4.751 -10.529 1.00 88.25 83 SER A O 1
ATOM 708 N N . ILE A 1 84 ? 12.752 -4.133 -12.039 1.00 87.75 84 ILE A N 1
ATOM 709 C CA . ILE A 1 84 ? 11.874 -4.190 -13.216 1.00 87.75 84 ILE A CA 1
ATOM 710 C C . ILE A 1 84 ? 11.290 -5.596 -13.394 1.00 87.75 84 ILE A C 1
ATOM 712 O O . ILE A 1 84 ? 10.146 -5.756 -13.795 1.00 87.75 84 ILE A O 1
ATOM 716 N N . GLU A 1 85 ? 12.048 -6.635 -13.053 1.00 87.31 85 GLU A N 1
ATOM 717 C CA . GLU A 1 85 ? 11.574 -8.016 -13.156 1.00 87.31 85 GLU A CA 1
ATOM 718 C C . GLU A 1 85 ? 10.431 -8.307 -12.190 1.00 87.31 85 GLU A C 1
ATOM 720 O O . GLU A 1 85 ? 9.486 -9.006 -12.550 1.00 87.31 85 GLU A O 1
ATOM 725 N N . THR A 1 86 ? 10.500 -7.736 -10.987 1.00 90.81 86 THR A N 1
ATOM 726 C CA . THR A 1 86 ? 9.419 -7.801 -10.005 1.00 90.81 86 THR A CA 1
ATOM 727 C C . THR A 1 86 ? 8.174 -7.124 -10.573 1.00 90.81 86 THR A C 1
ATOM 729 O O . THR A 1 86 ? 7.105 -7.728 -10.587 1.00 90.81 86 THR A O 1
ATOM 732 N N . LEU A 1 87 ? 8.317 -5.914 -11.123 1.00 90.56 87 LEU A N 1
ATOM 733 C CA . LEU A 1 87 ? 7.207 -5.182 -11.743 1.00 90.56 87 LEU A CA 1
ATOM 734 C C . LEU A 1 87 ? 6.598 -5.948 -12.926 1.00 90.56 87 LEU A C 1
ATOM 736 O O . LEU A 1 87 ? 5.381 -6.093 -13.003 1.00 90.56 87 LEU A O 1
ATOM 740 N N . ASN A 1 88 ? 7.432 -6.526 -13.792 1.00 90.06 88 ASN A N 1
ATOM 741 C CA . ASN A 1 88 ? 6.992 -7.323 -14.936 1.00 90.06 88 ASN A CA 1
ATOM 742 C C . ASN A 1 88 ? 6.274 -8.607 -14.510 1.00 90.06 88 ASN A C 1
ATOM 744 O O . ASN A 1 88 ? 5.284 -8.993 -15.136 1.00 90.06 88 ASN A O 1
ATOM 748 N N . ARG A 1 89 ? 6.745 -9.265 -13.443 1.00 89.00 89 ARG A N 1
ATOM 749 C CA . ARG A 1 89 ? 6.120 -10.478 -12.903 1.00 89.00 89 ARG A CA 1
ATOM 750 C C . ARG A 1 89 ? 4.708 -10.208 -12.397 1.00 89.00 89 ARG A C 1
ATOM 752 O O . ARG A 1 89 ? 3.817 -11.009 -12.662 1.00 89.00 89 ARG A O 1
ATOM 759 N N . TYR A 1 90 ? 4.518 -9.086 -11.708 1.00 88.69 90 TYR A N 1
ATOM 760 C CA . TYR A 1 90 ? 3.223 -8.675 -11.164 1.00 88.69 90 TYR A CA 1
ATOM 761 C C . TYR A 1 90 ? 2.411 -7.787 -12.118 1.00 88.69 90 TYR A C 1
ATOM 763 O O . TYR A 1 90 ? 1.359 -7.296 -11.724 1.00 88.69 90 TYR A O 1
ATOM 771 N N . ARG A 1 91 ? 2.867 -7.604 -13.369 1.00 89.31 91 ARG A N 1
ATOM 772 C CA . ARG A 1 91 ? 2.191 -6.799 -14.406 1.00 89.31 91 ARG A CA 1
ATOM 773 C C . ARG A 1 91 ? 1.857 -5.380 -13.929 1.00 89.31 91 ARG A C 1
ATOM 775 O O . ARG A 1 91 ? 0.757 -4.886 -14.140 1.00 89.31 91 ARG A O 1
ATOM 782 N N . ILE A 1 92 ? 2.809 -4.743 -13.252 1.00 87.94 92 ILE A N 1
ATOM 783 C CA . ILE A 1 92 ? 2.652 -3.388 -12.727 1.00 87.94 92 ILE A CA 1
ATOM 784 C C . ILE A 1 92 ? 3.172 -2.392 -13.759 1.00 87.94 92 ILE A C 1
ATOM 786 O O . ILE A 1 92 ? 4.350 -2.429 -14.115 1.00 87.94 92 ILE A O 1
ATOM 790 N N . ASP A 1 93 ? 2.306 -1.475 -14.184 1.00 86.81 93 ASP A N 1
ATOM 791 C CA . ASP A 1 93 ? 2.678 -0.395 -15.093 1.00 86.81 93 ASP A CA 1
ATOM 792 C C . ASP A 1 93 ? 3.589 0.620 -14.396 1.00 86.81 93 ASP A C 1
ATOM 794 O O . ASP A 1 93 ? 3.243 1.203 -13.359 1.00 86.81 93 ASP A O 1
ATOM 798 N N . TYR A 1 94 ? 4.753 0.853 -14.997 1.00 88.50 94 TYR A N 1
ATOM 799 C CA . TYR A 1 94 ? 5.742 1.796 -14.499 1.00 88.50 94 TYR A CA 1
ATOM 800 C C . TYR A 1 94 ? 6.335 2.637 -15.630 1.00 88.50 94 TYR A C 1
ATOM 802 O O . TYR A 1 94 ? 6.381 2.225 -16.788 1.00 88.50 94 TYR A O 1
ATOM 810 N N . GLU A 1 95 ? 6.817 3.819 -15.273 1.00 86.44 95 GLU A N 1
ATOM 811 C CA . GLU A 1 95 ? 7.626 4.690 -16.119 1.00 86.44 95 GLU A CA 1
ATOM 812 C C . GLU A 1 95 ? 8.964 4.960 -15.436 1.00 86.44 95 GLU A C 1
ATOM 814 O O . GLU A 1 95 ? 9.087 4.904 -14.210 1.00 86.44 95 GLU A O 1
ATOM 819 N N . PHE A 1 96 ? 9.999 5.227 -16.225 1.00 83.12 96 PHE A N 1
ATOM 820 C CA . PHE A 1 96 ? 11.262 5.682 -15.667 1.00 83.12 96 PHE A CA 1
ATOM 821 C C . PHE A 1 96 ? 11.156 7.154 -15.302 1.00 83.12 96 PHE A C 1
ATOM 823 O O . PHE A 1 96 ? 10.677 7.965 -16.095 1.00 83.12 96 PHE A O 1
ATOM 830 N N . ASP A 1 97 ? 11.616 7.492 -14.102 1.00 76.94 97 ASP A N 1
ATOM 831 C CA . ASP A 1 97 ? 11.643 8.871 -13.646 1.00 76.94 97 ASP A CA 1
ATOM 832 C C . ASP A 1 97 ? 12.781 9.612 -14.352 1.00 76.94 97 ASP A C 1
ATOM 834 O O . ASP A 1 97 ? 13.923 9.644 -13.894 1.00 76.94 97 ASP A O 1
ATOM 838 N N . MET A 1 98 ? 12.467 10.174 -15.516 1.00 66.31 98 MET A N 1
ATOM 839 C CA . MET A 1 98 ? 13.389 10.948 -16.350 1.00 66.31 98 MET A CA 1
ATOM 840 C C . MET A 1 98 ? 13.553 12.386 -15.825 1.00 66.31 98 MET A C 1
ATOM 842 O O . MET A 1 98 ? 13.719 13.320 -16.612 1.00 66.31 98 MET A O 1
ATOM 846 N N . ALA A 1 99 ? 13.450 12.587 -14.506 1.00 56.88 99 ALA A N 1
ATOM 847 C CA . ALA A 1 99 ? 13.430 13.902 -13.884 1.00 56.88 99 ALA A CA 1
ATOM 848 C C . ALA A 1 99 ? 14.675 14.732 -14.251 1.00 56.88 99 ALA A C 1
ATOM 850 O O . ALA A 1 99 ? 15.805 14.418 -13.877 1.00 56.88 99 ALA A O 1
ATOM 851 N N . SER A 1 100 ? 14.389 15.819 -14.972 1.00 51.91 100 SER A N 1
ATOM 852 C CA . SER A 1 100 ? 15.204 17.008 -15.237 1.00 51.91 100 SER A CA 1
ATOM 853 C C . SER A 1 100 ? 16.545 16.793 -15.942 1.00 51.91 100 SER A C 1
ATOM 855 O O . SER A 1 100 ? 17.618 16.971 -15.368 1.00 51.91 100 SER A O 1
ATOM 857 N N . VAL A 1 101 ? 16.478 16.552 -17.249 1.00 53.56 101 VAL A N 1
ATOM 858 C CA . VAL A 1 101 ? 17.363 17.295 -18.154 1.00 53.56 101 VAL A CA 1
ATOM 859 C C . VAL A 1 101 ? 16.646 18.614 -18.427 1.00 53.56 101 VAL A C 1
ATOM 861 O O . VAL A 1 101 ? 15.599 18.606 -19.071 1.00 53.56 101 VAL A O 1
ATOM 864 N N . ASP A 1 102 ? 17.154 19.728 -17.895 1.00 50.47 102 ASP A N 1
ATOM 865 C CA . ASP A 1 102 ? 16.680 21.057 -18.287 1.00 50.47 102 ASP A CA 1
ATOM 866 C C . ASP A 1 102 ? 16.703 21.151 -19.821 1.00 50.47 102 ASP A C 1
ATOM 868 O O . ASP A 1 102 ? 17.766 20.951 -20.419 1.00 50.47 102 ASP A O 1
ATOM 872 N N . PRO A 1 103 ? 15.578 21.464 -20.494 1.00 57.53 103 PRO A N 1
ATOM 873 C CA . PRO A 1 103 ? 15.538 21.539 -21.956 1.00 57.53 103 PRO A CA 1
ATOM 874 C C . PRO A 1 103 ? 16.540 22.545 -22.553 1.00 57.53 103 PRO A C 1
ATOM 876 O O . PRO A 1 103 ? 16.862 22.467 -23.738 1.00 57.53 103 PRO A O 1
ATOM 879 N N . GLY A 1 104 ? 17.042 23.485 -21.739 1.00 54.75 104 GLY A N 1
ATOM 880 C CA . GLY A 1 104 ? 18.041 24.485 -22.117 1.00 54.75 104 GLY A CA 1
ATOM 881 C C . GLY A 1 104 ? 19.503 24.027 -22.034 1.00 54.75 104 GLY A C 1
ATOM 882 O O . GLY A 1 104 ? 20.360 24.667 -22.643 1.00 54.75 104 GLY A O 1
ATOM 883 N N . ASP A 1 105 ? 19.816 22.925 -21.345 1.00 59.28 105 ASP A N 1
ATOM 884 C CA . ASP A 1 105 ? 21.200 22.472 -21.160 1.00 59.28 105 ASP A CA 1
ATOM 885 C C . ASP A 1 105 ? 21.563 21.349 -22.147 1.00 59.28 105 ASP A C 1
ATOM 887 O O . ASP A 1 105 ? 21.597 20.154 -21.839 1.00 59.28 105 ASP A O 1
ATOM 891 N N . ARG A 1 106 ? 21.844 21.747 -23.394 1.00 54.78 106 ARG A N 1
ATOM 892 C CA . ARG A 1 106 ? 22.321 20.836 -24.452 1.00 54.78 106 ARG A CA 1
ATOM 893 C C . ARG A 1 106 ? 23.732 20.293 -24.196 1.00 54.78 106 ARG A C 1
ATOM 895 O O . ARG A 1 106 ? 24.130 19.329 -24.845 1.00 54.78 106 ARG A O 1
ATOM 902 N N . PHE A 1 107 ? 24.488 20.875 -23.263 1.00 55.75 107 PHE A N 1
ATOM 903 C CA . PHE A 1 107 ? 25.863 20.458 -22.981 1.00 55.75 107 PHE A CA 1
ATOM 904 C C . PHE A 1 107 ? 25.926 19.250 -22.039 1.00 55.75 107 PHE A C 1
ATOM 906 O O . PHE A 1 107 ? 26.817 18.410 -22.184 1.00 55.75 107 PHE A O 1
ATOM 913 N N . ARG A 1 108 ? 24.948 19.084 -21.140 1.00 53.12 108 ARG A N 1
ATOM 914 C CA . ARG A 1 108 ? 24.897 17.939 -20.212 1.00 53.12 108 ARG A CA 1
ATOM 915 C C . ARG A 1 108 ? 24.315 16.651 -20.814 1.00 53.12 108 ARG A C 1
ATOM 917 O O . ARG A 1 108 ? 24.508 15.573 -20.249 1.00 53.12 108 ARG A O 1
ATOM 924 N N . GLN A 1 109 ? 23.690 16.723 -21.995 1.00 52.66 109 GLN A N 1
ATOM 925 C CA . GLN A 1 109 ? 23.107 15.562 -22.696 1.00 52.66 109 GLN A CA 1
ATOM 926 C C . GLN A 1 109 ? 24.132 14.445 -22.972 1.00 52.66 109 GLN A C 1
ATOM 928 O O . GLN A 1 109 ? 23.795 13.264 -22.915 1.00 52.66 109 GLN A O 1
ATOM 933 N N . LYS A 1 110 ? 25.406 14.793 -23.208 1.00 47.38 110 LYS A N 1
ATOM 934 C CA . LYS A 1 110 ? 26.456 13.821 -23.557 1.00 47.38 110 LYS A CA 1
ATOM 935 C C . LYS A 1 110 ? 27.034 13.064 -22.350 1.00 47.38 110 LYS A C 1
ATOM 937 O O . LYS A 1 110 ? 27.606 11.995 -22.536 1.00 47.38 110 LYS A O 1
ATOM 942 N N . ALA A 1 111 ? 26.860 1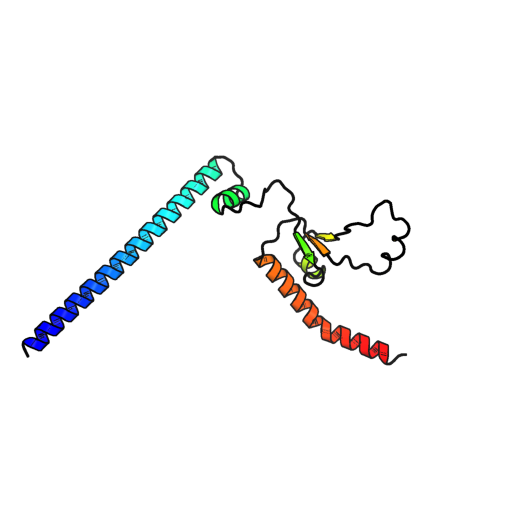3.573 -21.126 1.00 51.22 111 ALA A N 1
ATOM 943 C CA . ALA A 1 111 ? 27.418 12.963 -19.913 1.00 51.22 111 ALA A CA 1
ATOM 944 C C . ALA A 1 111 ? 26.483 11.923 -19.261 1.00 51.22 111 ALA A C 1
ATOM 946 O O . ALA A 1 111 ? 26.966 10.961 -18.672 1.00 51.22 111 ALA A O 1
ATOM 947 N N . ASN A 1 112 ? 25.159 12.062 -19.414 1.00 48.53 112 ASN A N 1
ATOM 948 C CA . ASN A 1 112 ? 24.182 11.118 -18.843 1.00 48.53 112 ASN A CA 1
ATOM 949 C C . ASN A 1 112 ? 23.757 9.984 -19.798 1.00 48.53 112 ASN A C 1
ATOM 951 O O . ASN A 1 112 ? 23.080 9.054 -19.376 1.00 48.53 112 ASN A O 1
ATOM 955 N N . SER A 1 113 ? 24.189 9.999 -21.063 1.00 46.06 113 SER A N 1
ATOM 956 C CA . SER A 1 113 ? 23.879 8.949 -22.052 1.00 46.06 113 SER A CA 1
ATOM 957 C C . SER A 1 113 ? 24.637 7.624 -21.832 1.00 46.06 113 SER A C 1
ATOM 959 O O . SER A 1 113 ? 24.349 6.653 -22.528 1.00 46.06 113 SER A O 1
ATOM 961 N N . ILE A 1 114 ? 25.595 7.560 -20.901 1.00 47.19 114 ILE A N 1
ATOM 962 C CA . ILE A 1 114 ? 26.406 6.352 -20.648 1.00 47.19 114 ILE A CA 1
ATOM 963 C C . ILE A 1 114 ? 25.896 5.536 -19.447 1.00 47.19 114 ILE A C 1
ATOM 965 O O . ILE A 1 114 ? 26.137 4.335 -19.389 1.00 47.19 114 ILE A O 1
ATOM 969 N N . ASN A 1 115 ? 25.122 6.136 -18.535 1.00 44.97 115 ASN A N 1
ATOM 970 C CA . ASN A 1 115 ? 24.586 5.453 -17.353 1.00 44.97 115 ASN A CA 1
ATOM 971 C C . ASN A 1 115 ? 23.063 5.399 -17.439 1.00 44.97 115 ASN A C 1
ATOM 973 O O . ASN A 1 115 ? 22.346 6.216 -16.865 1.00 44.97 115 ASN A O 1
ATOM 977 N N . GLN A 1 116 ? 22.584 4.426 -18.206 1.00 47.97 116 GLN A N 1
ATOM 978 C CA . GLN A 1 116 ? 21.178 4.154 -18.496 1.00 47.97 116 GLN A CA 1
ATOM 979 C C . GLN A 1 116 ? 20.428 3.549 -17.289 1.00 47.97 116 GLN A C 1
ATOM 981 O O . GLN A 1 116 ? 19.614 2.642 -17.441 1.00 47.97 116 GLN A O 1
ATOM 986 N N . ASP A 1 117 ? 20.689 4.048 -16.079 1.00 56.03 117 ASP A N 1
ATOM 987 C CA . ASP A 1 117 ? 19.996 3.632 -14.868 1.00 56.03 117 ASP A CA 1
ATOM 988 C C . ASP A 1 117 ? 19.290 4.821 -14.212 1.00 56.03 117 ASP A C 1
ATOM 990 O O . ASP A 1 117 ? 19.824 5.417 -13.276 1.00 56.03 117 ASP A O 1
ATOM 994 N N . PRO A 1 118 ? 18.073 5.180 -14.667 1.00 66.25 118 PRO A N 1
ATOM 995 C CA . PRO A 1 118 ? 17.217 6.088 -13.911 1.00 66.25 118 PRO A CA 1
ATOM 996 C C . PRO A 1 118 ? 17.003 5.480 -12.523 1.00 66.25 118 PRO A C 1
ATOM 998 O O . PRO A 1 118 ? 16.347 4.451 -12.390 1.00 66.25 118 PRO A O 1
ATOM 1001 N N . GLU A 1 119 ? 17.608 6.069 -11.490 1.00 74.00 119 GLU A N 1
ATOM 1002 C CA . GLU A 1 119 ? 17.654 5.520 -10.125 1.00 74.00 119 GLU A CA 1
ATOM 1003 C C . GLU A 1 119 ? 16.255 5.318 -9.515 1.00 74.00 119 GLU A C 1
ATOM 1005 O O . GLU A 1 119 ? 16.100 4.578 -8.538 1.00 74.00 119 GLU A O 1
ATOM 1010 N N . TYR A 1 120 ? 15.228 5.914 -10.126 1.00 83.19 120 TYR A N 1
ATOM 1011 C CA . TYR A 1 120 ? 13.840 5.863 -9.701 1.00 83.19 120 TYR A CA 1
ATOM 1012 C C . TYR A 1 120 ? 12.898 5.404 -10.824 1.00 83.19 120 TYR A C 1
ATOM 1014 O O . TYR A 1 120 ? 13.089 5.688 -12.008 1.00 83.19 120 TYR A O 1
ATOM 1022 N N . VAL A 1 121 ? 11.849 4.697 -10.415 1.00 88.06 121 VAL A N 1
ATOM 1023 C CA . VAL A 1 121 ? 10.699 4.292 -11.226 1.00 88.06 121 VAL A CA 1
ATOM 1024 C C . VAL A 1 121 ? 9.432 4.911 -10.645 1.00 88.06 121 VAL A C 1
ATOM 1026 O O . VAL A 1 121 ? 9.288 5.028 -9.426 1.00 88.06 121 VAL A O 1
ATOM 1029 N N . LEU A 1 122 ? 8.519 5.315 -11.519 1.00 88.19 122 LEU A N 1
ATOM 1030 C CA . LEU A 1 122 ? 7.206 5.851 -11.186 1.00 88.19 122 LEU A CA 1
ATOM 1031 C C . LEU A 1 122 ? 6.158 4.795 -11.505 1.00 88.19 122 LEU A C 1
ATOM 1033 O O . LEU A 1 122 ? 5.949 4.447 -12.663 1.00 88.19 122 LEU A O 1
ATOM 1037 N N . ILE A 1 123 ? 5.491 4.285 -10.479 1.00 88.56 123 ILE A N 1
ATOM 1038 C CA . ILE A 1 123 ? 4.362 3.373 -10.646 1.00 88.56 123 ILE A CA 1
ATOM 1039 C C . ILE A 1 123 ? 3.114 4.217 -10.896 1.00 88.56 123 ILE A C 1
ATOM 1041 O O . ILE A 1 123 ? 2.844 5.142 -10.131 1.00 88.56 123 ILE A O 1
ATOM 1045 N N . LYS A 1 124 ? 2.337 3.898 -11.940 1.00 84.44 124 LYS A N 1
ATOM 1046 C CA . LYS A 1 124 ? 1.143 4.668 -12.369 1.00 84.44 124 LYS A CA 1
ATOM 1047 C C . LYS A 1 124 ? -0.069 4.561 -11.437 1.00 84.44 124 LYS A C 1
ATOM 1049 O O . LYS A 1 124 ? -1.185 4.911 -11.816 1.00 84.44 124 LYS A O 1
ATOM 1054 N N . ARG A 1 125 ? 0.132 4.037 -10.234 1.00 82.75 125 ARG A N 1
ATOM 1055 C CA . ARG A 1 125 ? -0.899 3.871 -9.218 1.00 82.75 125 ARG A CA 1
ATOM 1056 C C . ARG A 1 125 ? -0.311 4.081 -7.839 1.00 82.75 125 ARG A C 1
ATOM 1058 O O . ARG A 1 125 ? 0.891 3.916 -7.629 1.00 82.75 125 ARG A O 1
ATOM 1065 N N . TRP A 1 126 ? -1.199 4.374 -6.902 1.00 83.19 126 TRP A N 1
ATOM 1066 C CA . TRP A 1 126 ? -0.860 4.364 -5.495 1.00 83.19 126 TRP A CA 1
ATOM 1067 C C . TRP A 1 126 ? -0.494 2.943 -5.057 1.00 83.19 126 TRP A C 1
ATOM 1069 O O . TRP A 1 126 ? -1.224 1.988 -5.344 1.00 83.19 126 TRP A O 1
ATOM 1079 N N . VAL A 1 127 ? 0.649 2.822 -4.384 1.00 82.25 127 VAL A N 1
ATOM 1080 C CA . VAL A 1 127 ? 1.134 1.559 -3.826 1.00 82.25 127 VAL A CA 1
ATOM 1081 C C . VAL A 1 127 ? 1.179 1.669 -2.296 1.00 82.25 127 VAL A C 1
ATOM 1083 O O . VAL A 1 127 ? 2.039 2.388 -1.774 1.00 82.25 127 VAL A O 1
ATOM 1086 N N . PRO A 1 128 ? 0.270 0.993 -1.570 1.00 83.25 128 PRO A N 1
ATOM 1087 C CA . PRO A 1 128 ? 0.276 0.961 -0.108 1.00 83.25 128 PRO A CA 1
ATOM 1088 C C . PRO A 1 128 ? 1.545 0.316 0.451 1.00 83.25 128 PRO A C 1
ATOM 1090 O O . PRO A 1 128 ? 2.141 -0.540 -0.195 1.00 83.25 128 PRO A O 1
ATOM 1093 N N . GLU A 1 129 ? 1.918 0.675 1.681 1.00 79.12 129 GLU A N 1
ATOM 1094 C CA . GLU A 1 129 ? 3.163 0.248 2.344 1.00 79.12 129 GLU A CA 1
ATOM 1095 C C . GLU A 1 129 ? 3.355 -1.277 2.359 1.00 79.12 129 GLU A C 1
ATOM 1097 O O . GLU A 1 129 ? 4.409 -1.761 1.954 1.00 79.12 129 GLU A O 1
ATOM 1102 N N . TYR A 1 130 ? 2.301 -2.043 2.670 1.00 81.69 130 TYR A N 1
ATOM 1103 C CA . TYR A 1 130 ? 2.357 -3.512 2.645 1.00 81.69 130 TYR A CA 1
ATOM 1104 C C . TYR A 1 130 ? 2.732 -4.072 1.261 1.00 81.69 130 TYR A C 1
ATOM 1106 O O . TYR A 1 130 ? 3.387 -5.108 1.149 1.00 81.69 130 TYR A O 1
ATOM 1114 N N . GLU A 1 131 ? 2.308 -3.398 0.189 1.00 85.06 131 GLU A N 1
ATOM 1115 C CA . GLU A 1 131 ? 2.626 -3.794 -1.176 1.00 85.06 131 GLU A CA 1
ATOM 1116 C C . GLU A 1 131 ? 4.050 -3.361 -1.547 1.00 85.06 131 GLU A C 1
ATOM 1118 O O . GLU A 1 131 ? 4.745 -4.093 -2.252 1.00 85.06 131 GLU A O 1
ATOM 1123 N N . GLN A 1 132 ? 4.531 -2.230 -1.018 1.00 87.88 132 GLN A N 1
ATOM 1124 C CA . GLN A 1 132 ? 5.934 -1.828 -1.165 1.00 87.88 132 GLN A CA 1
ATOM 1125 C C . GLN A 1 132 ? 6.862 -2.885 -0.558 1.00 87.88 132 GLN A C 1
ATOM 1127 O O . GLN A 1 132 ? 7.756 -3.377 -1.249 1.00 87.88 132 GLN A O 1
ATOM 1132 N N . ASP A 1 133 ? 6.592 -3.304 0.680 1.00 87.81 133 ASP A N 1
ATOM 1133 C CA . ASP A 1 133 ? 7.375 -4.318 1.391 1.00 87.81 133 ASP A CA 1
ATOM 1134 C C . ASP A 1 133 ? 7.405 -5.651 0.646 1.00 87.81 133 ASP A C 1
ATOM 1136 O O . ASP A 1 133 ? 8.462 -6.269 0.486 1.00 87.81 133 ASP A O 1
ATOM 1140 N N . PHE A 1 134 ? 6.256 -6.082 0.126 1.00 90.06 134 PHE A N 1
ATOM 1141 C CA . PHE A 1 134 ? 6.156 -7.290 -0.683 1.00 90.06 134 PHE A CA 1
ATOM 1142 C C . PHE A 1 134 ? 7.028 -7.216 -1.948 1.00 90.06 134 PHE A C 1
ATOM 1144 O O . PHE A 1 134 ? 7.789 -8.145 -2.251 1.00 90.06 134 PHE A O 1
ATOM 1151 N N . LEU A 1 135 ? 6.965 -6.099 -2.679 1.00 90.06 135 LEU A N 1
ATOM 1152 C CA . LEU A 1 135 ? 7.758 -5.889 -3.893 1.00 90.06 135 LEU A CA 1
ATOM 1153 C C . LEU A 1 135 ? 9.263 -5.798 -3.589 1.00 90.06 135 LEU A C 1
ATOM 1155 O O . LEU A 1 135 ? 10.091 -6.316 -4.354 1.00 90.06 135 LEU A O 1
ATOM 1159 N N . TRP A 1 136 ? 9.637 -5.177 -2.470 1.00 92.12 136 TRP A N 1
ATOM 1160 C CA . TRP A 1 136 ? 11.024 -5.102 -2.011 1.00 92.12 136 TRP A CA 1
ATOM 1161 C C . TRP A 1 136 ? 11.553 -6.469 -1.602 1.00 92.12 136 TRP A C 1
ATOM 1163 O O . TRP A 1 136 ? 12.650 -6.853 -2.013 1.00 92.12 136 TRP A O 1
ATOM 1173 N N . HIS A 1 137 ? 10.755 -7.245 -0.872 1.00 91.38 137 HIS A N 1
ATOM 1174 C CA . HIS A 1 137 ? 11.105 -8.603 -0.485 1.00 91.38 137 HIS A CA 1
ATOM 1175 C C . HIS A 1 137 ? 11.329 -9.492 -1.713 1.00 91.38 137 HIS A C 1
ATOM 1177 O O . HIS A 1 137 ? 12.355 -10.166 -1.809 1.00 91.38 137 HIS A O 1
ATOM 1183 N N . HIS A 1 138 ? 10.435 -9.436 -2.707 1.00 90.50 138 HIS A N 1
ATOM 1184 C CA . HIS A 1 138 ? 10.602 -10.203 -3.943 1.00 90.50 138 HIS A CA 1
ATOM 1185 C C . HIS A 1 138 ? 11.861 -9.792 -4.717 1.00 90.50 138 HIS A C 1
ATOM 1187 O O . HIS A 1 138 ? 12.620 -10.637 -5.195 1.00 90.50 138 HIS A O 1
ATOM 1193 N N . THR A 1 139 ? 12.123 -8.486 -4.801 1.00 90.31 139 THR A N 1
ATOM 1194 C CA . THR A 1 139 ? 13.333 -7.956 -5.440 1.00 90.31 139 THR A CA 1
ATOM 1195 C C . THR A 1 139 ? 14.596 -8.440 -4.730 1.00 90.31 139 THR A C 1
ATOM 1197 O O . THR A 1 139 ? 15.557 -8.848 -5.387 1.00 90.31 139 THR A O 1
ATOM 1200 N N . ARG A 1 140 ? 14.592 -8.434 -3.395 1.00 89.06 140 ARG A N 1
ATOM 1201 C CA . ARG A 1 140 ? 15.700 -8.919 -2.572 1.00 89.06 140 ARG A CA 1
ATOM 1202 C C . ARG A 1 140 ? 15.963 -10.406 -2.806 1.00 89.06 140 ARG A C 1
ATOM 1204 O O . ARG A 1 140 ? 17.099 -10.760 -3.104 1.00 89.06 140 ARG A O 1
ATOM 1211 N N . GLN A 1 141 ? 14.924 -11.242 -2.802 1.00 89.44 141 GLN A N 1
ATOM 1212 C CA . GLN A 1 141 ? 15.043 -12.676 -3.102 1.00 89.44 141 GLN A CA 1
ATOM 1213 C C . GLN A 1 141 ? 15.674 -12.941 -4.480 1.00 89.44 141 GLN A C 1
ATOM 1215 O O . GLN A 1 141 ? 16.529 -13.817 -4.625 1.00 89.44 141 GLN A O 1
ATOM 1220 N N . ILE A 1 142 ? 15.280 -12.180 -5.511 1.00 87.38 142 ILE A N 1
ATOM 1221 C CA . ILE A 1 142 ? 15.861 -12.306 -6.858 1.00 87.38 142 ILE A CA 1
ATOM 1222 C C . ILE A 1 142 ? 17.357 -11.971 -6.842 1.00 87.38 142 ILE A C 1
ATOM 1224 O O . ILE A 1 142 ? 18.145 -12.660 -7.492 1.00 87.38 142 ILE A O 1
ATOM 1228 N N . ARG A 1 143 ? 17.755 -10.919 -6.120 1.00 85.19 143 ARG A N 1
ATOM 1229 C CA . ARG A 1 143 ? 19.156 -10.484 -6.046 1.00 85.19 143 ARG A CA 1
ATOM 1230 C C . ARG A 1 143 ? 20.017 -11.447 -5.256 1.00 85.19 143 ARG A C 1
ATOM 1232 O O . ARG A 1 143 ? 21.050 -11.846 -5.771 1.00 85.19 143 ARG A O 1
ATOM 1239 N N . GLU A 1 144 ? 19.560 -11.899 -4.094 1.00 87.56 144 GLU A N 1
ATOM 1240 C CA . GLU A 1 144 ? 20.265 -12.904 -3.288 1.00 87.56 144 GLU A CA 1
ATOM 1241 C C . GLU A 1 144 ? 20.519 -14.189 -4.093 1.00 87.56 144 GLU A C 1
ATOM 1243 O O . GLU A 1 144 ? 21.601 -14.768 -4.030 1.00 87.56 144 GLU A O 1
ATOM 1248 N N . ARG A 1 145 ? 19.574 -14.586 -4.955 1.00 83.88 145 ARG A N 1
ATOM 1249 C CA . ARG A 1 145 ? 19.763 -15.714 -5.878 1.00 83.88 145 ARG A CA 1
ATOM 1250 C C . ARG A 1 145 ? 20.809 -15.449 -6.976 1.00 83.88 145 ARG A C 1
ATOM 1252 O O . ARG A 1 145 ? 21.360 -16.399 -7.529 1.00 83.88 145 ARG A O 1
ATOM 1259 N N . ARG A 1 146 ? 21.064 -14.187 -7.330 1.00 77.69 146 ARG A N 1
ATOM 1260 C CA . ARG A 1 146 ? 21.974 -13.770 -8.416 1.00 77.69 146 ARG A CA 1
ATOM 1261 C C . ARG A 1 146 ? 23.366 -13.374 -7.949 1.00 77.69 146 ARG A C 1
ATOM 1263 O O . ARG A 1 146 ? 24.294 -13.558 -8.731 1.00 77.69 146 ARG A O 1
ATOM 1270 N N . GLU A 1 147 ? 23.519 -12.893 -6.718 1.00 69.38 147 GLU A N 1
ATOM 1271 C CA . GLU A 1 147 ? 24.810 -12.608 -6.074 1.00 69.38 147 GLU A CA 1
ATOM 1272 C C . GLU A 1 147 ? 25.885 -13.673 -6.375 1.00 69.38 147 GLU A C 1
ATOM 1274 O O . GLU A 1 147 ? 26.937 -13.320 -6.915 1.00 69.38 147 GLU A O 1
ATOM 1279 N N . PRO A 1 148 ? 25.638 -14.989 -6.181 1.00 68.38 148 PRO A N 1
ATOM 1280 C CA . PRO A 1 148 ? 26.662 -15.996 -6.468 1.00 68.38 148 PRO A CA 1
ATOM 1281 C C . PRO A 1 148 ? 27.023 -16.092 -7.960 1.00 68.38 148 PRO A C 1
ATOM 1283 O O . PRO A 1 148 ? 28.165 -16.389 -8.307 1.00 68.38 148 PRO A O 1
ATOM 1286 N N . VAL A 1 149 ? 26.076 -15.816 -8.862 1.00 67.44 149 VAL A N 1
ATOM 1287 C CA . VAL A 1 149 ? 26.284 -15.877 -10.319 1.00 67.44 149 VAL A CA 1
ATOM 1288 C C . VAL A 1 149 ? 27.069 -14.663 -10.823 1.00 67.44 149 VAL A C 1
ATOM 1290 O O . VAL A 1 149 ? 27.891 -14.795 -11.732 1.00 67.44 149 VAL A O 1
ATOM 1293 N N . ILE A 1 150 ? 26.838 -13.485 -10.240 1.00 65.75 150 ILE A N 1
ATOM 1294 C CA . ILE A 1 150 ? 27.554 -12.252 -10.591 1.00 65.75 150 ILE A CA 1
ATOM 1295 C C . ILE A 1 150 ? 29.015 -12.354 -10.137 1.00 65.75 150 ILE A C 1
ATOM 1297 O O . ILE A 1 150 ? 29.910 -12.179 -10.964 1.00 65.75 150 ILE A O 1
ATOM 1301 N N . LEU A 1 151 ? 29.264 -12.767 -8.888 1.00 66.81 151 LEU A N 1
ATOM 1302 C CA . LEU A 1 151 ? 30.618 -12.987 -8.356 1.00 66.81 151 LEU A CA 1
ATOM 1303 C C . LEU A 1 151 ? 31.404 -14.038 -9.169 1.00 66.81 151 LEU A C 1
ATOM 1305 O O . LEU A 1 151 ? 32.600 -13.880 -9.443 1.00 66.81 151 LEU A O 1
ATOM 1309 N N . ALA A 1 152 ? 30.729 -15.098 -9.625 1.00 63.62 152 ALA A N 1
ATOM 1310 C CA . ALA A 1 152 ? 31.327 -16.093 -10.514 1.00 63.62 152 ALA A CA 1
ATOM 1311 C C . ALA A 1 152 ? 31.704 -15.505 -11.889 1.00 63.62 152 ALA A C 1
ATOM 1313 O O . ALA A 1 152 ? 32.785 -15.779 -12.406 1.00 63.62 152 ALA A O 1
ATOM 1314 N N . ARG A 1 153 ? 30.859 -14.653 -12.484 1.00 58.72 153 ARG A N 1
ATOM 1315 C CA . ARG A 1 153 ? 31.170 -13.987 -13.763 1.00 58.72 153 ARG A CA 1
ATOM 1316 C C . ARG A 1 153 ? 32.309 -12.972 -13.645 1.00 58.72 153 ARG A C 1
ATOM 1318 O O . ARG A 1 153 ? 33.146 -12.899 -14.544 1.00 58.72 153 ARG A O 1
ATOM 1325 N N . GLU A 1 154 ? 32.367 -12.209 -12.557 1.00 63.97 154 GLU A N 1
ATOM 1326 C CA . GLU A 1 154 ? 33.426 -11.217 -12.329 1.00 63.97 154 GLU A CA 1
ATOM 1327 C C . GLU A 1 154 ? 34.800 -11.864 -12.124 1.00 63.97 154 GLU A C 1
ATOM 1329 O O . GLU A 1 154 ? 35.797 -11.402 -12.683 1.00 63.97 154 GLU A O 1
ATOM 1334 N N . SER A 1 155 ? 34.860 -12.978 -11.389 1.00 59.66 155 SER A N 1
ATOM 1335 C CA . SER A 1 155 ? 36.110 -13.717 -11.169 1.00 59.66 155 SER A CA 1
ATOM 1336 C C . SER A 1 155 ? 36.669 -14.361 -12.445 1.00 59.66 155 SER A C 1
ATOM 1338 O O . SER A 1 155 ? 37.886 -14.363 -12.636 1.00 59.66 155 SER A O 1
ATOM 1340 N N . VAL A 1 156 ? 35.813 -14.837 -13.359 1.00 61.69 156 VAL A N 1
ATOM 1341 C CA . VAL A 1 156 ? 36.236 -15.325 -14.688 1.00 61.69 156 VAL A CA 1
ATOM 1342 C C . VAL A 1 156 ? 36.817 -14.188 -15.531 1.00 61.69 156 VAL A C 1
ATOM 1344 O O . VAL A 1 156 ? 37.861 -14.357 -16.157 1.00 61.69 156 VAL A O 1
ATOM 1347 N N . LYS A 1 157 ? 36.199 -13.003 -15.496 1.00 60.09 157 LYS A N 1
ATOM 1348 C CA . LYS A 1 157 ? 36.667 -11.828 -16.247 1.00 60.09 157 LYS A CA 1
ATOM 1349 C C . LYS A 1 157 ? 38.033 -11.322 -15.760 1.00 60.09 157 LYS A C 1
ATOM 1351 O O . LYS A 1 157 ? 38.816 -10.834 -16.563 1.00 60.09 157 LYS A O 1
ATOM 1356 N N . LYS A 1 158 ? 38.336 -11.482 -14.466 1.00 58.12 158 LYS A N 1
ATOM 1357 C CA . LYS A 1 158 ? 39.615 -11.084 -13.849 1.00 58.12 158 LYS A CA 1
ATOM 1358 C C . LYS A 1 158 ? 40.778 -12.050 -14.123 1.00 58.12 158 LYS A C 1
ATOM 1360 O O . LYS A 1 158 ? 41.921 -11.658 -13.946 1.00 58.12 158 LYS A O 1
ATOM 1365 N N . LYS A 1 159 ? 40.501 -13.299 -14.520 1.00 57.38 159 LYS A N 1
ATOM 1366 C CA . LYS A 1 159 ? 41.524 -14.314 -14.854 1.00 57.38 159 LYS A CA 1
ATOM 1367 C C . LYS A 1 159 ? 41.914 -14.345 -16.337 1.00 57.38 159 LYS A C 1
ATOM 1369 O O . LYS A 1 159 ? 42.848 -15.053 -16.689 1.00 57.38 159 LYS A O 1
ATOM 1374 N N . GLY A 1 160 ? 41.180 -13.632 -17.192 1.00 54.56 160 GLY A N 1
ATOM 1375 C CA . GLY A 1 160 ? 41.424 -13.551 -18.637 1.00 54.56 160 GLY A CA 1
ATOM 1376 C C . GLY A 1 160 ? 42.030 -12.224 -19.103 1.00 54.56 160 GLY A C 1
ATOM 1377 O O . GLY A 1 160 ? 41.938 -11.932 -20.293 1.00 54.56 160 GLY A O 1
ATOM 1378 N N . ALA A 1 161 ? 42.574 -11.422 -18.183 1.00 49.31 161 ALA A N 1
ATOM 1379 C CA . ALA A 1 161 ? 43.265 -10.159 -18.444 1.00 49.31 161 ALA A CA 1
ATOM 1380 C C . ALA A 1 161 ? 44.722 -10.250 -17.983 1.00 49.31 161 ALA A C 1
ATOM 1382 O O . ALA A 1 161 ? 44.952 -10.910 -16.943 1.00 49.31 161 ALA A O 1
#

Radius of gyration: 30.75 Å; chains: 1; bounding box: 70×50×86 Å

pLDDT: mean 75.35, std 13.22, range [44.97, 92.12]

Sequence (161 aa):
LKRLIEEKERLKKESENAIQKYKLEQAKKEAKEEEREEYQYRLEEDLRKSGMDERQIAVVLKRDKGVDPSRPTYTRMSRKHLSIETLNRYRIDYEFDMASVDPGDRFRQKANSINQDPEYVLIKRWVPEYEQDFLWHHTRQIRERREPVILARESVKKKGA

Organism: NCBI:txid2082293

Secondary structure (DSSP, 8-state):
-HHHHHHHHHHHHHHHHHHHHHHHHHHHHHHHHHHHHHHHHHHHHHHHHTT--HHHHHHHHHT-TT--TTS--PEEEETTT--HHHHHHTT--EEE------TT-TTTHHHHTT----SEEEESS---HHHHHHHHHHHHHHHHHHHHHHHHHHHHHHH--

Foldseek 3Di:
DVVVVVVVVVVVVVVVVVVVVVVVVVVVVVVVVVVVVVVLVVQLVVCVVVVDDPVRSCCVSVVPVPDDVPDQDKDKDFCVQAPPVLCVVVVFDKDQCPPDPPPPCPPCPVVCPVPPHSRIIITRHDDDPVRSVVRSVVVVVVVVVCVVVVVVVVVVVVVVD